Protein AF-A0A3D2F147-F1 (afdb_monomer_lite)

Radius of gyration: 67.16 Å; chains: 1; bounding box: 101×32×194 Å

Structure (mmCIF, N/CA/C/O backbone):
data_AF-A0A3D2F147-F1
#
_entry.id   AF-A0A3D2F147-F1
#
loop_
_atom_site.group_PDB
_atom_site.id
_atom_site.type_symbol
_atom_site.label_atom_id
_atom_site.label_alt_id
_atom_site.label_comp_id
_atom_site.label_asym_id
_atom_site.label_entity_id
_atom_site.label_seq_id
_atom_site.pdbx_PDB_ins_code
_atom_site.Cartn_x
_atom_site.Cartn_y
_atom_site.Cartn_z
_atom_site.occupancy
_atom_site.B_iso_or_equiv
_atom_site.auth_seq_id
_atom_site.auth_comp_id
_atom_site.auth_asym_id
_atom_site.auth_atom_id
_atom_site.pdbx_PDB_model_num
ATOM 1 N N . MET A 1 1 ? 48.143 -7.223 -96.588 1.00 45.00 1 MET A N 1
ATOM 2 C CA . MET A 1 1 ? 47.804 -5.841 -96.189 1.00 45.00 1 MET A CA 1
ATOM 3 C C . MET A 1 1 ? 47.913 -5.791 -94.683 1.00 45.00 1 MET A C 1
ATOM 5 O O . MET A 1 1 ? 46.980 -6.170 -93.985 1.00 45.00 1 MET A O 1
ATOM 9 N N . ASP A 1 2 ? 49.113 -5.476 -94.213 1.00 54.81 2 ASP A N 1
ATOM 10 C CA . ASP A 1 2 ? 49.484 -5.560 -92.807 1.00 54.81 2 ASP A CA 1
ATOM 11 C C . ASP A 1 2 ? 48.894 -4.378 -92.036 1.00 54.81 2 ASP A C 1
ATOM 13 O O . ASP A 1 2 ? 49.389 -3.254 -92.108 1.00 54.81 2 ASP A O 1
ATOM 17 N N . PHE A 1 3 ? 47.838 -4.629 -91.258 1.00 61.19 3 PHE A N 1
ATOM 18 C CA . PHE A 1 3 ? 47.338 -3.663 -90.269 1.00 61.19 3 PHE A CA 1
ATOM 19 C C . PHE A 1 3 ? 48.459 -3.224 -89.309 1.00 61.19 3 PHE A C 1
ATOM 21 O O . PHE A 1 3 ? 48.475 -2.085 -88.846 1.00 61.19 3 PHE A O 1
ATOM 28 N N . ALA A 1 4 ? 49.436 -4.105 -89.076 1.00 63.28 4 ALA A N 1
ATOM 29 C CA . ALA A 1 4 ? 50.633 -3.835 -88.294 1.00 63.28 4 ALA A CA 1
ATOM 30 C C . ALA A 1 4 ? 51.547 -2.748 -88.909 1.00 63.28 4 ALA A C 1
ATOM 32 O O . ALA A 1 4 ? 52.131 -1.966 -88.160 1.00 63.28 4 ALA A O 1
ATOM 33 N N . GLU A 1 5 ? 51.641 -2.640 -90.242 1.00 61.62 5 GLU A N 1
ATOM 34 C CA . GLU A 1 5 ? 52.457 -1.616 -90.929 1.00 61.62 5 GLU A CA 1
ATOM 35 C C . GLU A 1 5 ? 51.818 -0.219 -90.893 1.00 61.62 5 GLU A C 1
ATOM 37 O O . GLU A 1 5 ? 52.518 0.793 -90.830 1.00 61.62 5 GLU A O 1
ATOM 42 N N . ILE A 1 6 ? 50.484 -0.144 -90.906 1.00 64.31 6 ILE A N 1
ATOM 43 C CA . ILE A 1 6 ? 49.750 1.128 -90.818 1.00 64.31 6 ILE A CA 1
ATOM 44 C C . ILE A 1 6 ? 49.823 1.685 -89.388 1.00 64.31 6 ILE A C 1
ATOM 46 O O . ILE A 1 6 ? 49.991 2.888 -89.195 1.00 64.31 6 ILE A O 1
ATOM 50 N N . LEU A 1 7 ? 49.772 0.808 -88.381 1.00 60.62 7 LEU A N 1
ATOM 51 C CA . LEU A 1 7 ? 49.916 1.173 -86.969 1.00 60.62 7 LEU A CA 1
ATOM 52 C C . LEU A 1 7 ? 51.336 1.658 -86.626 1.00 60.62 7 LEU A C 1
ATOM 54 O O . LEU A 1 7 ? 51.483 2.620 -85.872 1.00 60.62 7 LEU A O 1
ATOM 58 N N . SER A 1 8 ? 52.379 1.070 -87.221 1.00 60.97 8 SER A N 1
ATOM 59 C CA . SER A 1 8 ? 53.764 1.477 -86.950 1.00 60.97 8 SER A CA 1
ATOM 60 C C . SER A 1 8 ? 54.135 2.830 -87.581 1.00 60.97 8 SER A C 1
ATOM 62 O O . SER A 1 8 ? 54.811 3.627 -86.931 1.00 60.97 8 SER A O 1
ATOM 64 N N . LYS A 1 9 ? 53.629 3.165 -88.783 1.00 61.78 9 LYS A N 1
ATOM 65 C CA . LYS A 1 9 ? 53.807 4.502 -89.401 1.00 61.78 9 LYS A CA 1
ATOM 66 C C . LYS A 1 9 ? 53.041 5.630 -88.692 1.00 61.78 9 LYS A C 1
ATOM 68 O O . LYS A 1 9 ? 53.392 6.792 -88.868 1.00 61.78 9 LYS A O 1
ATOM 73 N N . ILE A 1 10 ? 52.036 5.293 -87.880 1.00 64.31 10 ILE A N 1
ATOM 74 C CA . ILE A 1 10 ? 51.269 6.225 -87.030 1.00 64.31 10 ILE A CA 1
ATOM 75 C C . ILE A 1 10 ? 51.967 6.474 -85.672 1.00 64.31 10 ILE A C 1
ATOM 77 O O . ILE A 1 10 ? 51.522 7.304 -84.884 1.00 64.31 10 ILE A O 1
ATOM 81 N N . GLY A 1 11 ? 53.093 5.804 -85.391 1.00 63.06 11 GLY A N 1
ATOM 82 C CA . GLY A 1 11 ? 53.794 5.922 -84.108 1.00 63.06 11 GLY A CA 1
ATOM 83 C C . GLY A 1 11 ? 53.115 5.149 -82.972 1.00 63.06 11 GLY A C 1
ATOM 84 O O . GLY A 1 11 ? 53.379 5.419 -81.801 1.00 63.06 11 GLY A O 1
ATOM 85 N N . PHE A 1 12 ? 52.236 4.192 -83.294 1.00 71.75 12 PHE A N 1
ATOM 86 C CA . PHE A 1 12 ? 51.590 3.348 -82.296 1.00 71.75 12 PHE A CA 1
ATOM 87 C C . PHE A 1 12 ? 52.508 2.188 -81.906 1.00 71.75 12 PHE A C 1
ATOM 89 O O . PHE A 1 12 ? 52.652 1.201 -82.630 1.00 71.75 12 PHE A O 1
ATOM 96 N N . ASP A 1 13 ? 53.115 2.297 -80.729 1.00 79.94 13 ASP A N 1
ATOM 97 C CA . ASP A 1 13 ? 53.911 1.225 -80.147 1.00 79.94 13 ASP A CA 1
ATOM 98 C C . ASP A 1 13 ? 53.001 0.247 -79.382 1.00 79.94 13 ASP A C 1
ATOM 100 O O . ASP A 1 13 ? 52.549 0.508 -78.263 1.00 79.94 13 ASP A O 1
ATOM 104 N N . TRP A 1 14 ? 52.724 -0.909 -79.992 1.00 80.88 14 TRP A N 1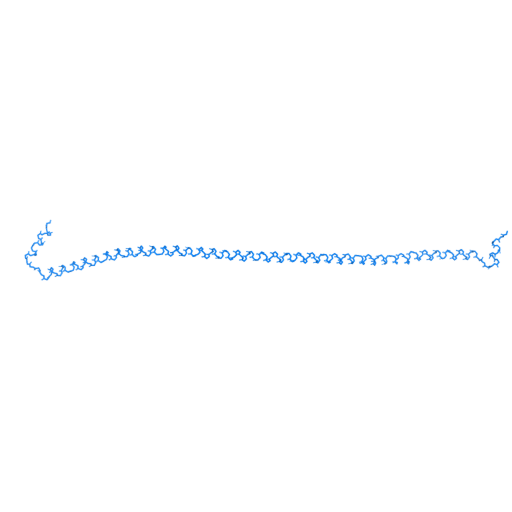
ATOM 105 C CA . TRP A 1 14 ? 51.892 -1.963 -79.398 1.00 80.88 14 TRP A CA 1
ATOM 106 C C . TRP A 1 14 ? 52.448 -2.474 -78.057 1.00 80.88 14 TRP A C 1
ATOM 108 O O . TRP A 1 14 ? 51.684 -2.893 -77.185 1.00 80.88 14 TRP A O 1
ATOM 118 N N . LYS A 1 15 ? 53.770 -2.393 -77.842 1.00 83.50 15 LYS A N 1
ATOM 119 C CA . LYS A 1 15 ? 54.385 -2.752 -76.557 1.00 83.50 15 LYS A CA 1
ATOM 120 C C . LYS A 1 15 ? 54.043 -1.718 -75.488 1.00 83.50 15 LYS A C 1
ATOM 122 O O . LYS A 1 15 ? 53.716 -2.095 -74.364 1.00 83.50 15 LYS A O 1
ATOM 127 N N . LEU A 1 16 ? 54.053 -0.433 -75.846 1.00 83.44 16 LEU A N 1
ATOM 128 C CA . LEU A 1 16 ? 53.655 0.657 -74.954 1.00 83.44 16 LEU A CA 1
ATOM 129 C C . LEU A 1 16 ? 52.161 0.569 -74.603 1.00 83.44 16 LEU A C 1
ATOM 131 O O . LEU A 1 16 ? 51.785 0.756 -73.446 1.00 83.44 16 LEU A O 1
ATOM 135 N N . ALA A 1 17 ? 51.306 0.240 -75.573 1.00 86.00 17 ALA A N 1
ATOM 136 C CA . ALA A 1 17 ? 49.875 0.046 -75.343 1.00 86.00 17 ALA A CA 1
ATOM 137 C C . ALA A 1 17 ? 49.598 -1.128 -74.388 1.00 86.00 17 ALA A C 1
ATOM 139 O O . ALA A 1 17 ? 48.819 -0.988 -73.444 1.00 86.00 17 ALA A O 1
ATOM 140 N N . LEU A 1 18 ? 50.286 -2.260 -74.577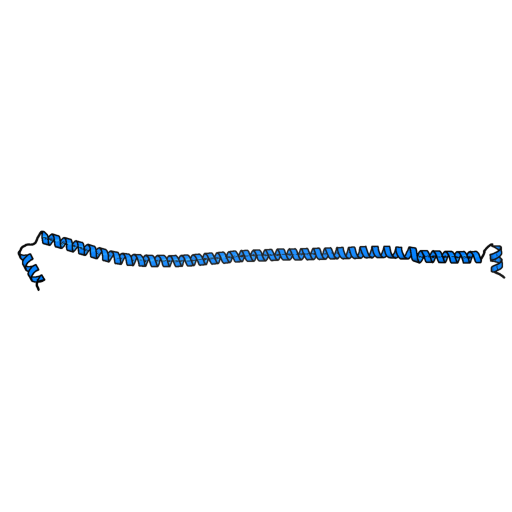 1.00 88.69 18 LEU A N 1
ATOM 141 C CA . LEU A 1 18 ? 50.156 -3.423 -73.698 1.00 88.69 18 LEU A CA 1
ATOM 142 C C . LEU A 1 18 ? 50.679 -3.135 -72.280 1.00 88.69 18 LEU A C 1
ATOM 144 O O . LEU A 1 18 ? 50.029 -3.504 -71.303 1.00 88.69 18 LEU A O 1
ATOM 148 N N . ALA A 1 19 ? 51.805 -2.428 -72.149 1.00 89.38 19 ALA A N 1
ATOM 149 C CA . ALA A 1 19 ? 52.338 -2.010 -70.851 1.00 89.38 19 ALA A CA 1
ATOM 150 C C . ALA A 1 19 ? 51.381 -1.058 -70.108 1.00 89.38 19 ALA A C 1
ATOM 152 O O . ALA A 1 19 ? 51.145 -1.226 -68.911 1.00 89.38 19 ALA A O 1
ATOM 153 N N . ASN A 1 20 ? 50.769 -0.101 -70.816 1.00 89.81 20 ASN A N 1
ATOM 154 C CA . ASN A 1 20 ? 49.755 0.787 -70.242 1.00 89.81 20 ASN A CA 1
ATOM 155 C C . ASN A 1 20 ? 48.490 0.031 -69.817 1.00 89.81 20 ASN A C 1
ATOM 157 O O . ASN A 1 20 ? 47.943 0.314 -68.752 1.00 89.81 20 ASN A O 1
ATOM 161 N N . LEU A 1 21 ? 48.050 -0.960 -70.599 1.00 93.62 21 LEU A N 1
ATOM 162 C CA . LEU A 1 21 ? 46.908 -1.800 -70.242 1.00 93.62 21 LEU A CA 1
ATOM 163 C C . LEU A 1 21 ? 47.181 -2.611 -68.969 1.00 93.62 21 LEU A C 1
ATOM 165 O O . LEU A 1 21 ? 46.332 -2.664 -68.081 1.00 93.62 21 LEU A O 1
ATOM 169 N N . ILE A 1 22 ? 48.376 -3.198 -68.847 1.00 94.44 22 ILE A N 1
ATOM 170 C CA . ILE A 1 22 ? 48.790 -3.921 -67.637 1.00 94.44 22 ILE A CA 1
ATOM 171 C C . ILE A 1 22 ? 48.820 -2.971 -66.431 1.00 94.44 22 ILE A C 1
ATOM 173 O O . ILE A 1 22 ? 48.247 -3.298 -65.392 1.00 94.44 22 ILE A O 1
ATOM 177 N N . ASN A 1 23 ? 49.396 -1.772 -66.569 1.00 92.62 23 ASN A N 1
ATOM 178 C CA . ASN A 1 23 ? 49.394 -0.764 -65.502 1.00 92.62 23 ASN A CA 1
ATOM 179 C C . ASN A 1 23 ? 47.974 -0.347 -65.090 1.00 92.62 23 ASN A C 1
ATOM 181 O O . ASN A 1 23 ? 47.677 -0.275 -63.897 1.00 92.62 23 ASN A O 1
ATOM 185 N N . PHE A 1 24 ? 47.075 -0.127 -66.053 1.00 94.38 24 PHE A N 1
ATOM 186 C CA . PHE A 1 24 ? 45.675 0.187 -65.773 1.00 94.38 24 PHE A CA 1
ATOM 187 C C . PHE A 1 24 ? 44.984 -0.945 -65.008 1.00 94.38 24 PHE A C 1
ATOM 189 O O . PHE A 1 24 ? 44.300 -0.685 -64.021 1.00 94.38 24 PHE A O 1
ATOM 196 N N . LEU A 1 25 ? 45.193 -2.202 -65.410 1.00 95.56 25 LEU A N 1
ATOM 197 C CA . LEU A 1 25 ? 44.615 -3.363 -64.731 1.00 95.56 25 LEU A CA 1
ATOM 198 C C . LEU A 1 25 ? 45.149 -3.526 -63.302 1.00 95.56 25 LEU A C 1
ATOM 200 O O . LEU A 1 25 ? 44.370 -3.840 -62.399 1.00 95.56 25 LEU A O 1
ATOM 204 N N . ILE A 1 26 ? 46.440 -3.266 -63.072 1.00 94.50 26 ILE A N 1
ATOM 205 C CA . ILE A 1 26 ? 47.037 -3.270 -61.728 1.00 94.50 26 ILE A CA 1
ATOM 206 C C . ILE A 1 26 ? 46.377 -2.197 -60.853 1.00 94.50 26 ILE A C 1
ATOM 208 O O . ILE A 1 26 ? 45.910 -2.503 -59.753 1.00 94.50 26 ILE A O 1
ATOM 212 N N . ILE A 1 27 ? 46.275 -0.957 -61.343 1.00 92.81 27 ILE A N 1
ATOM 213 C CA . ILE A 1 27 ? 45.638 0.148 -60.609 1.00 92.81 27 ILE A CA 1
ATOM 214 C C . ILE A 1 27 ? 44.151 -0.139 -60.370 1.00 92.81 27 ILE A C 1
ATOM 216 O O . ILE A 1 27 ? 43.657 0.060 -59.262 1.00 92.81 27 ILE A O 1
ATOM 220 N N . PHE A 1 28 ? 43.436 -0.662 -61.366 1.00 93.06 28 PHE A N 1
ATOM 221 C CA . PHE A 1 28 ? 42.030 -1.040 -61.245 1.00 93.06 28 PHE A CA 1
ATOM 222 C C . PHE A 1 28 ? 41.823 -2.112 -60.170 1.00 93.06 28 PHE A C 1
ATOM 224 O O . PHE A 1 28 ? 40.918 -1.998 -59.342 1.00 93.06 28 PHE A O 1
ATOM 231 N N . TYR A 1 29 ? 42.680 -3.135 -60.138 1.00 92.19 29 TYR A N 1
ATOM 232 C CA . TYR A 1 29 ? 42.615 -4.180 -59.121 1.00 92.19 29 TYR A CA 1
ATOM 233 C C . TYR A 1 29 ? 42.897 -3.629 -57.717 1.00 92.19 29 TYR A C 1
ATOM 235 O O . TYR A 1 29 ? 42.172 -3.954 -56.769 1.00 92.19 29 TYR A O 1
ATOM 243 N N . LEU A 1 30 ? 43.894 -2.746 -57.587 1.00 91.50 30 LEU A N 1
ATOM 244 C CA . LEU A 1 30 ? 44.177 -2.046 -56.336 1.00 91.50 30 LEU A CA 1
ATOM 245 C C . LEU A 1 30 ? 42.979 -1.195 -55.897 1.00 91.50 30 LEU A C 1
ATOM 247 O O . LEU A 1 30 ? 42.533 -1.328 -54.763 1.00 91.50 30 LEU A O 1
ATOM 251 N N . LEU A 1 31 ? 42.373 -0.404 -56.782 1.00 89.44 31 LEU A N 1
ATOM 252 C CA . LEU A 1 31 ? 41.187 0.396 -56.457 1.00 89.44 31 LEU A CA 1
ATOM 253 C C . LEU A 1 31 ? 39.989 -0.474 -56.058 1.00 89.44 31 LEU A C 1
ATOM 255 O O . LEU A 1 31 ? 39.330 -0.194 -55.055 1.00 89.44 31 LEU A O 1
ATOM 259 N N . LYS A 1 32 ? 39.722 -1.566 -56.782 1.00 88.25 32 LYS A N 1
ATOM 260 C CA . LYS A 1 32 ? 38.640 -2.507 -56.454 1.00 88.25 32 LYS A CA 1
ATOM 261 C C . LYS A 1 32 ? 38.789 -3.064 -55.039 1.00 88.25 32 LYS A C 1
ATOM 263 O O . LYS A 1 32 ? 37.815 -3.100 -54.286 1.00 88.25 32 LYS A O 1
ATOM 268 N N . LYS A 1 33 ? 40.000 -3.491 -54.670 1.00 87.00 33 LYS A N 1
ATOM 269 C CA . LYS A 1 33 ? 40.262 -4.112 -53.367 1.00 87.00 33 LYS A CA 1
ATOM 270 C C . LYS A 1 33 ? 40.402 -3.091 -52.235 1.00 87.00 33 LYS A C 1
ATOM 272 O O . LYS A 1 33 ? 39.892 -3.343 -51.148 1.00 87.00 33 LYS A O 1
ATOM 277 N N . PHE A 1 34 ? 41.064 -1.960 -52.474 1.00 88.62 34 PHE A N 1
ATOM 278 C CA . PHE A 1 34 ? 41.414 -0.990 -51.431 1.00 88.62 34 PHE A CA 1
ATOM 279 C C . PHE A 1 34 ? 40.452 0.193 -51.306 1.00 88.62 34 PHE A C 1
ATOM 281 O O . PHE A 1 34 ? 40.367 0.743 -50.219 1.00 88.62 34 PHE A O 1
ATOM 288 N N . ALA A 1 35 ? 39.716 0.591 -52.349 1.00 88.19 35 ALA A N 1
ATOM 289 C CA . ALA A 1 35 ? 38.775 1.715 -52.267 1.00 88.19 35 ALA A CA 1
ATOM 290 C C . ALA A 1 35 ? 37.322 1.236 -52.128 1.00 88.19 35 ALA A C 1
ATOM 292 O O . ALA A 1 35 ? 36.636 1.575 -51.164 1.00 88.19 35 ALA A O 1
ATOM 293 N N . PHE A 1 36 ? 36.852 0.384 -53.043 1.00 87.69 36 PHE A N 1
ATOM 294 C CA . PHE A 1 36 ? 35.437 -0.011 -53.072 1.00 87.69 36 PHE A CA 1
ATOM 295 C C . PHE A 1 36 ? 35.032 -0.925 -51.907 1.00 87.69 36 PHE A C 1
ATOM 297 O O . PHE A 1 36 ? 33.930 -0.787 -51.371 1.00 87.69 36 PHE A O 1
ATOM 304 N N . ALA A 1 37 ? 35.915 -1.831 -51.473 1.00 86.50 37 ALA A N 1
ATOM 305 C CA . ALA A 1 37 ? 35.633 -2.718 -50.345 1.00 86.50 37 ALA A CA 1
ATOM 306 C C . ALA A 1 37 ? 35.427 -1.972 -49.005 1.00 86.50 37 ALA A C 1
ATOM 308 O O . ALA A 1 37 ? 34.400 -2.223 -48.362 1.00 86.50 37 ALA A O 1
ATOM 309 N N . PRO A 1 38 ? 36.316 -1.050 -48.564 1.00 89.19 38 PRO A N 1
ATOM 310 C CA . PRO A 1 38 ? 36.085 -0.298 -47.330 1.00 89.19 38 PRO A CA 1
ATOM 311 C C . PRO A 1 38 ? 34.924 0.693 -47.440 1.00 89.19 38 PRO A C 1
ATOM 313 O O . PRO A 1 38 ? 34.158 0.801 -46.487 1.00 89.19 38 PRO A O 1
ATOM 316 N N . ILE A 1 39 ? 34.715 1.346 -48.592 1.00 91.50 39 ILE A N 1
ATOM 317 C CA . ILE A 1 39 ? 33.552 2.231 -48.790 1.00 91.50 39 ILE A CA 1
ATOM 318 C C . ILE A 1 39 ? 32.245 1.445 -48.619 1.00 91.50 39 ILE A C 1
ATOM 320 O O . ILE A 1 39 ? 31.362 1.859 -47.868 1.00 91.50 39 ILE A O 1
ATOM 324 N N . GLY A 1 40 ? 32.138 0.271 -49.249 1.00 91.62 40 GLY A N 1
ATOM 3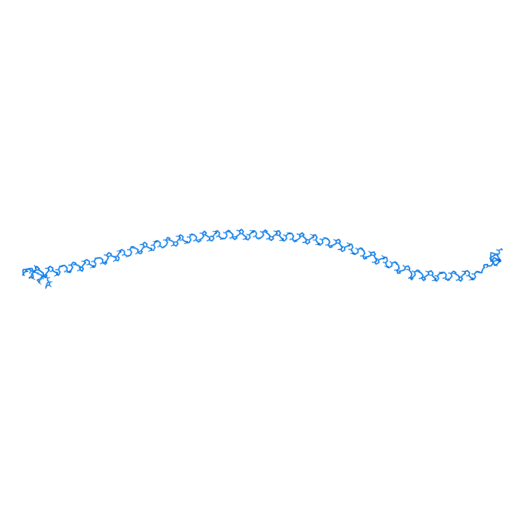25 C CA . GLY A 1 40 ? 30.964 -0.588 -49.100 1.00 91.62 40 GLY A CA 1
ATOM 326 C C . GLY A 1 40 ? 30.755 -1.072 -47.662 1.00 91.62 40 GLY A C 1
ATOM 327 O O . GLY A 1 40 ? 29.614 -1.199 -47.222 1.00 91.62 40 GLY A O 1
ATOM 328 N N . ARG A 1 41 ? 31.838 -1.317 -46.910 1.00 91.69 41 ARG A N 1
ATOM 329 C CA . ARG A 1 41 ? 31.756 -1.677 -45.487 1.00 91.69 41 ARG A CA 1
ATOM 330 C C . ARG A 1 41 ? 31.210 -0.521 -44.647 1.00 91.69 41 ARG A C 1
ATOM 332 O O . ARG A 1 41 ? 30.273 -0.744 -43.895 1.00 91.69 41 ARG A O 1
ATOM 339 N N . ILE A 1 42 ? 31.716 0.700 -44.830 1.00 92.75 42 ILE A N 1
ATOM 340 C CA . ILE A 1 42 ? 31.258 1.886 -44.085 1.00 92.75 42 ILE A CA 1
ATOM 341 C C . ILE A 1 42 ? 29.778 2.176 -44.358 1.00 92.75 42 ILE A C 1
ATOM 343 O O . ILE A 1 42 ? 29.036 2.508 -43.437 1.00 92.75 42 ILE A O 1
ATOM 347 N N . ILE A 1 43 ? 29.332 2.041 -45.611 1.00 93.62 43 ILE A N 1
ATOM 348 C CA . ILE A 1 43 ? 27.921 2.250 -45.965 1.00 93.62 43 ILE A CA 1
ATOM 349 C C . ILE A 1 43 ? 27.027 1.207 -45.286 1.00 93.62 43 ILE A C 1
ATOM 351 O O . ILE A 1 43 ? 25.998 1.579 -44.725 1.00 93.62 43 ILE A O 1
ATOM 355 N N . ARG A 1 44 ? 27.427 -0.074 -45.288 1.00 94.75 44 ARG A N 1
ATOM 356 C CA . ARG A 1 44 ? 26.688 -1.132 -44.582 1.00 94.75 44 ARG A CA 1
ATOM 357 C C . ARG A 1 44 ? 26.653 -0.894 -43.079 1.00 94.75 44 ARG A C 1
ATOM 359 O O . ARG A 1 44 ? 25.573 -0.829 -42.525 1.00 94.75 44 ARG A O 1
ATOM 366 N N . GLU A 1 45 ? 27.793 -0.623 -42.447 1.00 95.69 45 GLU A N 1
ATOM 367 C CA . GLU A 1 45 ? 27.843 -0.335 -41.006 1.00 95.69 45 GLU A CA 1
ATOM 368 C C . GLU A 1 45 ? 26.999 0.878 -40.602 1.00 95.69 45 GLU A C 1
ATOM 370 O O . GLU A 1 45 ? 26.470 0.923 -39.493 1.00 95.69 45 GLU A O 1
ATOM 375 N N . ARG A 1 46 ? 26.905 1.900 -41.462 1.00 95.25 46 ARG A N 1
ATOM 376 C CA . ARG A 1 46 ? 26.015 3.043 -41.222 1.00 95.25 46 ARG A CA 1
ATOM 377 C C . ARG A 1 46 ? 24.554 2.639 -41.331 1.00 95.25 46 ARG A C 1
ATOM 379 O O . ARG A 1 46 ? 23.773 3.040 -40.478 1.00 95.25 46 ARG A O 1
ATOM 386 N N . LYS A 1 47 ? 24.201 1.867 -42.360 1.00 95.62 47 LYS A N 1
ATOM 387 C CA . LYS A 1 47 ? 22.843 1.359 -42.539 1.00 95.62 47 LYS A CA 1
ATOM 388 C C . LYS A 1 47 ? 22.431 0.477 -41.359 1.00 95.62 47 LYS A C 1
ATOM 390 O O . LYS A 1 47 ? 21.429 0.776 -40.728 1.00 95.62 47 LYS A O 1
ATOM 395 N N . ASP A 1 48 ? 23.260 -0.496 -40.996 1.00 96.62 48 ASP A N 1
ATOM 396 C CA . ASP A 1 48 ? 23.001 -1.419 -39.890 1.00 96.62 48 ASP A CA 1
ATOM 397 C C . ASP A 1 48 ? 22.833 -0.664 -38.562 1.00 96.62 48 ASP A C 1
ATOM 399 O O . ASP A 1 48 ? 21.918 -0.953 -37.801 1.00 96.62 48 ASP A O 1
ATOM 403 N N . ARG A 1 49 ? 23.653 0.368 -38.304 1.00 96.06 49 ARG A N 1
ATOM 404 C CA . ARG A 1 49 ? 23.502 1.218 -37.109 1.00 96.06 49 ARG A CA 1
ATOM 405 C C . ARG A 1 49 ? 22.202 2.019 -37.087 1.00 96.06 49 ARG A C 1
ATOM 407 O O . ARG A 1 49 ? 21.649 2.230 -36.010 1.00 96.06 49 ARG A O 1
ATOM 414 N N . ILE A 1 50 ? 21.747 2.512 -38.237 1.00 95.69 50 ILE A N 1
ATOM 415 C CA . ILE A 1 50 ? 20.478 3.244 -38.340 1.00 95.69 50 ILE A CA 1
ATOM 416 C C . ILE A 1 50 ? 19.311 2.283 -38.129 1.00 95.69 50 ILE A C 1
ATOM 418 O O . ILE A 1 50 ? 18.424 2.591 -37.337 1.00 95.69 50 ILE A O 1
ATOM 422 N N . ASP A 1 51 ? 19.344 1.124 -38.785 1.00 96.31 51 ASP A N 1
ATOM 423 C CA . ASP A 1 51 ? 18.300 0.106 -38.684 1.00 96.31 51 ASP A CA 1
ATOM 424 C C . ASP A 1 51 ? 18.201 -0.417 -37.238 1.00 96.31 51 ASP A C 1
ATOM 426 O O . ASP A 1 51 ? 17.118 -0.412 -36.654 1.00 96.31 51 ASP A O 1
ATOM 430 N N . GLU A 1 52 ? 19.333 -0.741 -36.600 1.00 96.94 52 GLU A N 1
ATOM 431 C CA . GLU A 1 52 ? 19.385 -1.144 -35.188 1.00 96.94 52 GLU A CA 1
ATOM 432 C C . GLU A 1 52 ? 18.907 -0.019 -34.253 1.00 96.94 52 GLU A C 1
ATOM 434 O O . GLU A 1 52 ? 18.198 -0.266 -33.277 1.00 96.94 52 GLU A O 1
ATOM 439 N N . GLY A 1 53 ? 19.283 1.232 -34.536 1.00 96.25 53 GLY A N 1
ATOM 440 C CA . GLY A 1 53 ? 18.841 2.393 -33.766 1.00 96.25 53 GLY A CA 1
ATOM 441 C C . GLY A 1 53 ? 17.328 2.605 -33.841 1.00 96.25 53 GLY A C 1
ATOM 442 O O . GLY A 1 53 ? 16.695 2.862 -32.817 1.00 96.25 53 GLY A O 1
ATOM 443 N N . LEU A 1 54 ? 16.746 2.452 -35.033 1.00 96.81 54 LEU A N 1
ATOM 444 C CA . LEU A 1 54 ? 15.311 2.588 -35.261 1.00 96.81 54 LEU A CA 1
ATOM 445 C C . LEU A 1 54 ? 14.531 1.440 -34.610 1.00 96.81 54 LEU A C 1
ATOM 447 O O . LEU A 1 54 ? 13.528 1.686 -33.942 1.00 96.81 54 LEU A O 1
ATOM 451 N N . GLU A 1 55 ? 15.018 0.201 -34.725 1.00 97.25 55 GLU A N 1
ATOM 452 C CA . GLU A 1 55 ? 14.417 -0.954 -34.052 1.00 97.25 55 GLU A CA 1
ATOM 453 C C . GLU A 1 55 ? 14.437 -0.779 -32.527 1.00 97.25 55 GLU A C 1
ATOM 455 O O . GLU A 1 55 ? 13.419 -0.967 -31.858 1.00 97.25 55 GLU A O 1
ATOM 460 N N . LYS A 1 56 ? 15.571 -0.341 -31.963 1.00 96.88 56 LYS A N 1
ATOM 461 C CA . LYS A 1 56 ? 15.684 -0.050 -30.527 1.00 96.88 56 LYS A CA 1
ATOM 462 C C . LYS A 1 56 ? 14.758 1.075 -30.085 1.00 96.88 56 LYS A C 1
ATOM 464 O O . LYS A 1 56 ? 14.193 0.970 -28.997 1.00 96.88 56 LYS A O 1
ATOM 469 N N . ALA A 1 57 ? 14.605 2.131 -30.883 1.00 96.19 57 ALA A N 1
ATOM 470 C CA . ALA A 1 57 ? 13.701 3.235 -30.574 1.00 96.19 57 ALA A CA 1
ATOM 471 C C . ALA A 1 57 ? 12.246 2.751 -30.520 1.00 96.19 57 ALA A C 1
ATOM 473 O O . ALA A 1 57 ? 11.591 2.935 -29.495 1.00 96.19 57 ALA A O 1
ATOM 474 N N . ASN A 1 58 ? 11.796 2.033 -31.555 1.00 96.75 58 ASN A N 1
ATOM 475 C CA . ASN A 1 58 ? 10.448 1.461 -31.613 1.00 96.75 58 ASN A CA 1
ATOM 476 C C . ASN A 1 58 ? 10.194 0.518 -30.431 1.00 96.75 58 ASN A C 1
ATOM 478 O O . ASN A 1 58 ? 9.212 0.661 -29.705 1.00 96.75 58 ASN A O 1
ATOM 482 N N . ARG A 1 59 ? 11.131 -0.397 -30.161 1.00 97.19 59 ARG A N 1
ATOM 483 C CA . ARG A 1 59 ? 11.023 -1.330 -29.034 1.00 97.19 59 ARG A CA 1
ATOM 484 C C . ARG A 1 59 ? 11.018 -0.620 -27.681 1.00 97.19 59 ARG A C 1
ATOM 486 O O . ARG A 1 59 ? 10.327 -1.051 -26.762 1.00 97.19 59 ARG A O 1
ATOM 493 N N . SER A 1 60 ? 11.781 0.461 -27.535 1.00 96.62 60 SER A N 1
ATOM 494 C CA . SER A 1 60 ? 11.784 1.258 -26.304 1.00 96.62 60 SER A CA 1
ATOM 495 C C . SER A 1 60 ? 10.452 1.971 -26.097 1.00 96.62 60 SER A C 1
ATOM 497 O O . SER A 1 60 ? 9.972 2.029 -24.968 1.00 96.62 60 SER A O 1
ATOM 499 N N . GLU A 1 61 ? 9.830 2.468 -27.166 1.00 97.00 61 GLU A N 1
ATOM 500 C CA . GLU A 1 61 ? 8.501 3.077 -27.107 1.00 97.00 61 GLU A CA 1
ATOM 501 C C . GLU A 1 61 ? 7.421 2.049 -26.737 1.00 97.00 61 GLU A C 1
ATOM 503 O O . GLU A 1 61 ? 6.599 2.304 -25.854 1.00 97.00 61 GLU A O 1
ATOM 508 N N . GLU A 1 62 ? 7.468 0.850 -27.320 1.00 97.50 62 GLU A N 1
ATOM 509 C CA . GLU A 1 62 ? 6.582 -0.259 -26.950 1.00 97.50 62 GLU A CA 1
ATOM 510 C C . GLU A 1 62 ? 6.737 -0.654 -25.477 1.00 97.50 62 GLU A C 1
ATOM 512 O O . GLU A 1 62 ? 5.744 -0.757 -24.752 1.00 97.50 62 GLU A O 1
ATOM 517 N N . ILE A 1 63 ? 7.978 -0.825 -25.002 1.00 97.25 63 ILE A N 1
ATOM 518 C CA . ILE A 1 63 ? 8.267 -1.143 -23.597 1.00 97.25 63 ILE A CA 1
ATOM 519 C C . ILE A 1 63 ? 7.788 -0.014 -22.680 1.00 97.25 63 ILE A C 1
ATOM 521 O O . ILE A 1 63 ? 7.212 -0.291 -21.627 1.00 97.25 63 ILE A O 1
ATOM 525 N N . LEU A 1 64 ? 7.989 1.250 -23.064 1.00 97.25 64 LEU A N 1
ATOM 526 C CA . LEU A 1 64 ? 7.525 2.404 -22.298 1.00 97.25 64 LEU A CA 1
ATOM 527 C C . LEU A 1 64 ? 5.999 2.405 -22.172 1.00 97.25 64 LEU A C 1
ATOM 529 O O . LEU A 1 64 ? 5.480 2.570 -21.068 1.00 97.25 64 LEU A O 1
ATOM 533 N N . ASN A 1 65 ? 5.284 2.189 -23.274 1.00 97.44 65 ASN A N 1
ATOM 534 C CA . ASN A 1 65 ? 3.824 2.148 -23.287 1.00 97.44 65 ASN A CA 1
ATOM 535 C C . ASN A 1 65 ? 3.284 0.956 -22.485 1.00 97.44 65 ASN A C 1
ATOM 537 O O . ASN A 1 65 ? 2.365 1.122 -21.682 1.00 97.44 65 ASN A O 1
ATOM 541 N N . ALA A 1 66 ? 3.894 -0.223 -22.623 1.00 97.69 66 ALA A N 1
ATOM 542 C CA . ALA A 1 66 ? 3.544 -1.399 -21.831 1.00 97.69 66 ALA A CA 1
ATOM 543 C C . ALA A 1 66 ? 3.811 -1.187 -20.330 1.00 97.69 66 ALA A C 1
ATOM 545 O O . ALA A 1 66 ? 2.980 -1.544 -19.496 1.00 97.69 66 ALA A O 1
ATOM 546 N N . SER A 1 67 ? 4.943 -0.570 -19.980 1.00 97.31 67 SER A N 1
ATOM 547 C CA . SER A 1 67 ? 5.306 -0.255 -18.595 1.00 97.31 67 SER A CA 1
ATOM 548 C C . SER A 1 67 ? 4.350 0.765 -17.977 1.00 97.31 67 SER A C 1
ATOM 550 O O . SER A 1 67 ? 3.873 0.552 -16.864 1.00 97.31 67 SER A O 1
ATOM 552 N N . LYS A 1 68 ? 3.991 1.824 -18.717 1.00 97.50 68 LYS A N 1
ATOM 553 C CA . LYS A 1 68 ? 2.976 2.800 -18.293 1.00 97.50 68 LYS A CA 1
ATOM 554 C C . LYS A 1 68 ? 1.633 2.128 -18.036 1.00 97.50 68 LYS A C 1
ATOM 556 O O . LYS A 1 68 ? 1.102 2.260 -16.942 1.00 97.50 68 LYS A O 1
ATOM 561 N N . LYS A 1 69 ? 1.145 1.327 -18.988 1.00 97.88 69 LYS A N 1
ATOM 562 C CA . LYS A 1 69 ? -0.115 0.591 -18.832 1.00 97.88 69 LYS A CA 1
ATOM 563 C C . LYS A 1 69 ? -0.092 -0.317 -17.600 1.00 97.88 69 LYS A C 1
ATOM 565 O O . LYS A 1 69 ? -1.020 -0.287 -16.801 1.00 97.88 69 LYS A O 1
ATOM 570 N N . LYS A 1 70 ? 0.992 -1.072 -17.402 1.00 97.75 70 LYS A N 1
ATOM 571 C CA . LYS A 1 70 ? 1.161 -1.933 -16.224 1.00 97.75 70 LYS A CA 1
ATOM 572 C C . LYS A 1 70 ? 1.208 -1.126 -14.923 1.00 97.75 70 LYS A C 1
ATOM 574 O O . LYS A 1 70 ? 0.644 -1.552 -13.922 1.00 97.75 70 LYS A O 1
ATOM 579 N N . SER A 1 71 ? 1.872 0.027 -14.923 1.00 97.38 71 SER A N 1
ATOM 580 C CA . SER A 1 71 ? 1.901 0.937 -13.775 1.00 97.38 71 SER A CA 1
ATOM 581 C C . SER A 1 71 ? 0.502 1.456 -13.444 1.00 97.38 71 SER A C 1
ATOM 583 O O . SER A 1 71 ? 0.108 1.434 -12.280 1.00 97.38 71 SER A O 1
ATOM 585 N N . ASP A 1 72 ? -0.263 1.872 -14.452 1.00 97.56 72 ASP A N 1
ATOM 586 C CA . ASP A 1 72 ? -1.635 2.353 -14.277 1.00 97.56 72 ASP A CA 1
ATOM 587 C C . ASP A 1 72 ? -2.552 1.245 -13.740 1.00 97.56 72 ASP A C 1
ATOM 589 O O . ASP A 1 72 ? -3.324 1.483 -12.811 1.00 97.56 72 ASP A O 1
ATOM 593 N N . GLU A 1 73 ? -2.416 0.016 -14.249 1.00 97.94 73 GLU A N 1
ATOM 594 C CA . GLU A 1 73 ? -3.123 -1.169 -13.743 1.00 97.94 73 GLU A CA 1
ATOM 595 C C . GLU A 1 73 ? -2.775 -1.462 -12.276 1.00 97.94 73 GLU A C 1
ATOM 597 O O . GLU A 1 73 ? -3.672 -1.696 -11.464 1.00 97.94 73 GLU A O 1
ATOM 602 N N . ILE A 1 74 ? -1.491 -1.396 -11.903 1.00 97.88 74 ILE A N 1
ATOM 603 C CA . ILE A 1 74 ? -1.045 -1.585 -10.514 1.00 97.88 74 ILE A CA 1
ATOM 604 C C . ILE A 1 74 ? -1.629 -0.501 -9.605 1.00 97.88 74 ILE A C 1
ATOM 606 O O . ILE A 1 74 ? -2.125 -0.813 -8.525 1.00 97.88 74 ILE A O 1
ATOM 610 N N . ILE A 1 75 ? -1.600 0.767 -10.026 1.00 97.94 75 ILE A N 1
ATOM 611 C CA . ILE A 1 75 ? -2.149 1.883 -9.244 1.00 97.94 75 ILE A CA 1
ATOM 612 C C . ILE A 1 75 ? -3.665 1.734 -9.083 1.00 97.94 75 ILE A C 1
ATOM 614 O O . ILE A 1 75 ? -4.188 1.958 -7.990 1.00 97.94 75 ILE A O 1
ATOM 618 N N . ALA A 1 76 ? -4.378 1.353 -10.145 1.00 97.94 76 ALA A N 1
ATOM 619 C CA . ALA A 1 76 ? -5.815 1.110 -10.094 1.00 97.94 76 ALA A CA 1
ATOM 620 C C . ALA A 1 76 ? -6.152 -0.042 -9.134 1.00 97.94 76 ALA A C 1
ATOM 622 O O . ALA A 1 76 ? -6.984 0.137 -8.242 1.00 97.94 76 ALA A O 1
ATOM 623 N N . GLY A 1 77 ? -5.448 -1.173 -9.246 1.00 97.94 77 GLY A N 1
ATOM 624 C CA . GLY A 1 77 ? -5.617 -2.315 -8.346 1.00 97.94 77 GLY A CA 1
ATOM 625 C C . GLY A 1 77 ? -5.291 -1.975 -6.889 1.00 97.94 77 GLY A C 1
ATOM 626 O O . GLY A 1 77 ? -6.044 -2.330 -5.987 1.00 97.94 77 GLY A O 1
ATOM 627 N N . ALA A 1 78 ? -4.222 -1.212 -6.645 1.00 97.62 78 ALA A N 1
ATOM 628 C CA . ALA A 1 78 ? -3.857 -0.759 -5.303 1.00 97.62 78 ALA A CA 1
ATOM 629 C C . ALA A 1 78 ? -4.922 0.163 -4.687 1.00 97.62 78 ALA A C 1
ATOM 631 O O . ALA A 1 78 ? -5.219 0.047 -3.499 1.00 97.62 78 ALA A O 1
ATOM 632 N N . LYS A 1 79 ? -5.530 1.057 -5.481 1.00 97.56 79 LYS A N 1
ATOM 633 C CA . LYS A 1 79 ? -6.646 1.903 -5.024 1.00 97.56 79 LYS A CA 1
ATOM 634 C C . LYS A 1 79 ? -7.886 1.079 -4.689 1.00 97.56 79 LYS A C 1
ATOM 636 O O . LYS A 1 79 ? -8.537 1.351 -3.683 1.00 97.56 79 LYS A O 1
ATOM 641 N N . GLU A 1 80 ? -8.214 0.086 -5.512 1.00 98.06 80 GLU A N 1
ATOM 642 C CA . GLU A 1 80 ? -9.337 -0.814 -5.247 1.00 98.06 80 GLU A CA 1
ATOM 643 C C . GLU A 1 80 ? -9.123 -1.594 -3.943 1.00 98.06 80 GLU A C 1
ATOM 645 O O . GLU A 1 80 ? -10.012 -1.625 -3.091 1.00 98.06 80 GLU A O 1
ATOM 650 N N . GLU A 1 81 ? -7.931 -2.159 -3.749 1.00 97.88 81 GLU A N 1
ATOM 651 C CA . GLU A 1 81 ? -7.592 -2.903 -2.536 1.00 97.88 81 GLU A CA 1
ATOM 652 C C . GLU A 1 81 ? -7.589 -2.003 -1.294 1.00 97.88 81 GLU A C 1
ATOM 654 O O . GLU A 1 81 ? -8.156 -2.366 -0.265 1.00 97.88 81 GLU A O 1
ATOM 659 N N . ALA A 1 82 ? -7.047 -0.786 -1.392 1.00 97.56 82 ALA A N 1
ATOM 660 C CA . ALA A 1 82 ? -7.104 0.189 -0.305 1.00 97.56 82 ALA A CA 1
ATOM 661 C C . ALA A 1 82 ? -8.554 0.508 0.096 1.00 97.56 82 ALA A C 1
ATOM 663 O O . ALA A 1 82 ? -8.885 0.497 1.283 1.00 97.56 82 ALA A O 1
ATOM 664 N N . ASN A 1 83 ? -9.440 0.721 -0.881 1.00 97.69 83 ASN A N 1
ATOM 665 C CA . ASN A 1 83 ? -10.860 0.952 -0.618 1.00 97.69 83 ASN A CA 1
ATOM 666 C C . ASN A 1 83 ? -11.529 -0.266 0.039 1.00 97.69 83 ASN A C 1
ATOM 668 O O . ASN A 1 83 ? -12.323 -0.093 0.964 1.00 97.69 83 ASN A O 1
ATOM 672 N N . LYS A 1 84 ? -11.185 -1.493 -0.379 1.00 98.12 84 LYS A N 1
ATOM 673 C CA . LYS A 1 84 ? -11.672 -2.730 0.258 1.00 98.12 84 LYS A CA 1
ATOM 674 C C . LYS A 1 84 ? -11.207 -2.848 1.707 1.00 98.12 84 LYS A C 1
ATOM 676 O O . LYS A 1 84 ? -12.015 -3.177 2.574 1.00 98.12 84 LYS A O 1
ATOM 681 N N . ILE A 1 85 ? -9.937 -2.552 1.983 1.00 98.19 85 ILE A N 1
ATOM 682 C CA . ILE A 1 85 ? -9.376 -2.568 3.340 1.00 98.19 85 ILE A CA 1
ATOM 683 C C . ILE A 1 85 ? -10.102 -1.555 4.226 1.00 98.19 85 ILE A C 1
ATOM 685 O O . ILE A 1 85 ? -10.519 -1.903 5.330 1.00 98.19 85 ILE A O 1
ATOM 689 N N . ILE A 1 86 ? -10.308 -0.330 3.736 1.00 98.00 86 ILE A N 1
ATOM 690 C CA . ILE A 1 86 ? -11.024 0.719 4.471 1.00 98.00 86 ILE A CA 1
ATOM 691 C C . ILE A 1 86 ? -12.471 0.294 4.750 1.00 98.00 86 ILE A C 1
ATOM 693 O O . ILE A 1 86 ? -12.919 0.366 5.894 1.00 98.00 86 ILE A O 1
ATOM 697 N N . ALA A 1 87 ? -13.191 -0.202 3.740 1.00 97.94 87 ALA A N 1
ATOM 698 C CA . ALA A 1 87 ? -14.568 -0.667 3.898 1.00 97.94 87 ALA A CA 1
ATOM 699 C C . ALA A 1 87 ? -14.675 -1.816 4.915 1.00 97.94 87 ALA A C 1
ATOM 701 O O . ALA A 1 87 ? -15.534 -1.791 5.796 1.00 97.94 87 ALA A O 1
ATOM 702 N N . LYS A 1 88 ? -13.759 -2.790 4.847 1.00 97.94 88 LYS A N 1
ATOM 703 C CA . LYS A 1 88 ? -13.675 -3.886 5.819 1.00 97.94 88 LYS A CA 1
ATOM 704 C C . LYS A 1 88 ? -13.367 -3.375 7.227 1.00 97.94 88 LYS A C 1
ATOM 706 O O . LYS A 1 88 ? -13.960 -3.864 8.183 1.00 97.94 88 LYS A O 1
ATOM 711 N N . GLY A 1 89 ? -12.483 -2.387 7.354 1.00 98.12 89 GLY A N 1
ATOM 712 C CA . GLY A 1 89 ? -12.167 -1.742 8.626 1.00 98.12 89 GLY A CA 1
ATOM 713 C C . GLY A 1 89 ? -13.388 -1.070 9.258 1.00 98.12 89 GLY A C 1
ATOM 714 O O . GLY A 1 89 ? -13.643 -1.269 10.444 1.00 98.12 89 GLY A O 1
ATOM 715 N N . TYR A 1 90 ? -14.189 -0.344 8.470 1.00 97.75 90 TYR A N 1
ATOM 716 C CA . TYR A 1 90 ? -15.443 0.248 8.948 1.00 97.75 90 TYR A CA 1
ATOM 717 C C . TYR A 1 90 ? -16.457 -0.804 9.399 1.00 97.75 90 TYR A C 1
ATOM 719 O O . TYR A 1 90 ? -17.061 -0.648 10.459 1.00 97.75 90 TYR A O 1
ATOM 727 N N . GLU A 1 91 ? -16.622 -1.884 8.634 1.00 98.06 91 GLU A N 1
ATOM 728 C CA . GLU A 1 91 ? -17.536 -2.968 9.000 1.00 98.06 91 GLU A CA 1
ATOM 729 C C . GLU A 1 91 ? -17.097 -3.660 10.300 1.00 98.06 91 GLU A C 1
ATOM 731 O O . GLU A 1 91 ? -17.899 -3.833 11.216 1.00 98.06 91 GLU A O 1
ATOM 736 N N . GLN A 1 92 ? -15.806 -3.974 10.440 1.00 97.94 92 GLN A N 1
ATOM 737 C CA . GLN A 1 92 ? -15.260 -4.560 11.668 1.00 97.94 92 GLN A CA 1
ATOM 738 C C . GLN A 1 92 ? -15.400 -3.625 12.872 1.00 97.94 92 GLN A C 1
ATOM 740 O O . GLN A 1 92 ? -15.751 -4.075 13.963 1.00 97.94 92 GLN A O 1
ATOM 745 N N . ALA A 1 93 ? -15.167 -2.323 12.687 1.00 97.62 93 ALA A N 1
ATOM 746 C CA . ALA A 1 93 ? -15.371 -1.334 13.739 1.00 97.62 93 ALA A CA 1
ATOM 747 C C . ALA A 1 93 ? -16.843 -1.281 14.172 1.00 97.62 93 ALA A C 1
ATOM 749 O O . ALA A 1 93 ? -17.130 -1.284 15.368 1.00 97.62 93 ALA A O 1
ATOM 750 N N . ARG A 1 94 ? -17.780 -1.302 13.215 1.00 97.81 94 ARG A N 1
ATOM 751 C CA . ARG A 1 94 ? -19.219 -1.323 13.502 1.00 97.81 94 ARG A CA 1
ATOM 752 C C . ARG A 1 94 ? -19.615 -2.568 14.294 1.00 97.81 94 ARG A C 1
ATOM 754 O O . ARG A 1 94 ? -20.261 -2.437 15.330 1.00 97.81 94 ARG A O 1
ATOM 761 N N . GLN A 1 95 ? -19.171 -3.746 13.857 1.00 98.00 95 GLN A N 1
ATOM 762 C CA . GLN A 1 95 ? -19.411 -5.011 14.558 1.00 98.00 95 GLN A CA 1
ATOM 763 C C . GLN A 1 95 ? -18.812 -5.005 15.968 1.00 98.00 95 GLN A C 1
ATOM 765 O O . GLN A 1 95 ? -19.451 -5.458 16.915 1.00 98.00 95 GLN A O 1
ATOM 770 N N . SER A 1 96 ? -17.610 -4.447 16.139 1.00 98.00 96 SER A N 1
ATOM 771 C CA . SER A 1 96 ? -16.980 -4.321 17.454 1.00 98.00 96 SER A CA 1
ATOM 772 C C . SER A 1 96 ? -17.767 -3.404 18.389 1.00 98.00 96 SER A C 1
ATOM 774 O O . SER A 1 96 ? -17.873 -3.708 19.575 1.00 98.00 96 SER A O 1
ATOM 776 N N . ILE A 1 97 ? -18.302 -2.289 17.882 1.00 97.88 97 ILE A N 1
ATOM 777 C CA . ILE A 1 97 ? -19.124 -1.361 18.670 1.00 97.88 97 ILE A CA 1
ATOM 778 C C . ILE A 1 97 ? -20.433 -2.037 19.080 1.00 97.88 97 ILE A C 1
ATOM 780 O O . ILE A 1 97 ? -20.820 -1.957 20.243 1.00 97.88 97 ILE A O 1
ATOM 784 N N . GLU A 1 98 ? -21.090 -2.734 18.154 1.00 97.50 98 GLU A N 1
ATOM 785 C CA . GLU A 1 98 ? -22.327 -3.467 18.426 1.00 97.50 98 GLU A CA 1
ATOM 786 C C . GLU A 1 98 ? -22.109 -4.565 19.477 1.00 97.50 98 GLU A C 1
ATOM 788 O O . GLU A 1 98 ? -22.842 -4.640 20.463 1.00 97.50 98 GLU A O 1
ATOM 793 N N . HIS A 1 99 ? -21.043 -5.354 19.333 1.00 97.62 99 HIS A N 1
ATOM 794 C CA . HIS A 1 99 ? -20.682 -6.379 20.308 1.00 97.62 99 HIS A CA 1
ATOM 795 C C . HIS A 1 99 ? -20.373 -5.781 21.687 1.00 97.62 99 HIS A C 1
ATOM 797 O O . HIS A 1 99 ? -20.875 -6.265 22.701 1.00 97.62 99 HIS A O 1
ATOM 803 N N . ALA A 1 100 ? -19.592 -4.696 21.741 1.00 97.50 100 ALA A N 1
ATOM 804 C CA . ALA A 1 100 ? -19.281 -4.010 22.992 1.00 97.50 100 ALA A CA 1
ATOM 805 C C . ALA A 1 100 ? -20.540 -3.440 23.668 1.00 97.50 100 ALA A C 1
ATOM 807 O O . ALA A 1 100 ? -20.668 -3.525 24.890 1.00 97.50 100 ALA A O 1
ATOM 808 N N . ALA A 1 101 ? -21.486 -2.902 22.892 1.00 97.62 101 ALA A N 1
ATOM 809 C CA . ALA A 1 101 ? -22.760 -2.415 23.410 1.00 97.62 101 ALA A CA 1
ATOM 810 C C . ALA A 1 101 ? -23.602 -3.556 24.004 1.00 97.62 101 ALA A C 1
ATOM 812 O O . ALA A 1 101 ? -24.095 -3.431 25.126 1.00 97.62 101 ALA A O 1
ATOM 813 N N . LEU A 1 102 ? -23.705 -4.693 23.308 1.00 97.81 102 LEU A N 1
ATOM 814 C CA . LEU A 1 102 ? -24.415 -5.877 23.804 1.00 97.81 102 LEU A CA 1
ATOM 815 C C . LEU A 1 102 ? -23.785 -6.432 25.088 1.00 97.81 102 LEU A C 1
ATOM 817 O O . LEU A 1 102 ? -24.493 -6.731 26.052 1.00 97.81 102 LEU A O 1
ATOM 821 N N . GLU A 1 103 ? -22.455 -6.529 25.144 1.00 97.62 103 GLU A N 1
ATOM 822 C CA . GLU A 1 103 ? -21.755 -6.941 26.363 1.00 97.62 103 GLU A CA 1
ATOM 823 C C . GLU A 1 103 ? -21.973 -5.963 27.519 1.00 97.62 103 GLU A C 1
ATOM 825 O O . GLU A 1 103 ? -22.158 -6.394 28.661 1.00 97.62 103 GLU A O 1
ATOM 830 N N . ALA A 1 104 ? -21.961 -4.656 27.245 1.00 97.12 104 ALA A N 1
ATOM 831 C CA . ALA A 1 104 ? -22.215 -3.635 28.252 1.00 97.12 104 ALA A CA 1
ATOM 832 C C . ALA A 1 104 ? -23.634 -3.756 28.823 1.00 97.12 104 ALA A C 1
ATOM 834 O O . ALA A 1 104 ? -23.790 -3.750 30.044 1.00 97.12 104 ALA A O 1
ATOM 835 N N . MET A 1 105 ? -24.647 -3.952 27.971 1.00 97.19 105 MET A N 1
ATOM 836 C CA . MET A 1 105 ? -26.031 -4.178 28.405 1.00 97.19 105 MET A CA 1
ATOM 837 C C . MET A 1 105 ? -26.150 -5.435 29.273 1.00 97.19 105 MET A C 1
ATOM 839 O O . MET A 1 105 ? -26.745 -5.390 30.349 1.00 97.19 105 MET A O 1
ATOM 843 N N . LYS A 1 106 ? -25.508 -6.538 28.868 1.00 97.62 106 LYS A N 1
ATOM 844 C CA . LYS A 1 106 ? -25.499 -7.785 29.646 1.00 97.62 106 LYS A CA 1
ATOM 845 C C . LYS A 1 106 ? -24.831 -7.607 31.014 1.00 97.62 106 LYS A C 1
ATOM 847 O O . LYS A 1 106 ? -25.353 -8.070 32.026 1.00 97.62 106 LYS A O 1
ATOM 852 N N . LYS A 1 107 ? -23.687 -6.914 31.068 1.00 96.81 107 LYS A N 1
ATOM 853 C CA . LYS A 1 107 ? -23.002 -6.600 32.334 1.00 96.81 107 LYS A CA 1
ATOM 854 C C . LYS A 1 107 ? -23.847 -5.689 33.218 1.00 96.81 107 LYS A C 1
ATOM 856 O O . LYS A 1 107 ? -23.885 -5.897 34.427 1.00 96.81 107 LYS A O 1
ATOM 861 N N . GLN A 1 108 ? -24.529 -4.704 32.637 1.00 97.38 108 GLN A N 1
ATOM 862 C CA . GLN A 1 108 ? -25.429 -3.815 33.368 1.00 97.38 108 GLN A CA 1
ATOM 863 C C . GLN A 1 108 ? -26.573 -4.599 34.020 1.00 97.38 108 GLN A C 1
ATOM 865 O O . GLN A 1 108 ? -26.835 -4.412 35.208 1.00 97.38 108 GLN A O 1
ATOM 870 N N . GLU A 1 109 ? -27.212 -5.506 33.282 1.00 97.06 109 GLU A N 1
ATOM 871 C CA . GLU A 1 109 ? -28.263 -6.377 33.815 1.00 97.06 109 GLU A CA 1
ATOM 872 C C . GLU A 1 109 ? -27.738 -7.265 34.956 1.00 97.06 109 GLU A C 1
ATOM 874 O O . GLU A 1 109 ? -28.352 -7.354 36.019 1.00 97.06 109 GLU A O 1
ATOM 879 N N . GLU A 1 110 ? -26.549 -7.852 34.794 1.00 97.69 110 GLU A N 1
ATOM 880 C CA . GLU A 1 110 ? -25.911 -8.662 35.835 1.00 97.69 110 GLU A CA 1
ATOM 881 C C . GLU A 1 110 ? -25.583 -7.845 37.098 1.00 97.69 110 GLU A C 1
ATOM 883 O O . GLU A 1 110 ? -25.704 -8.343 38.222 1.00 97.69 110 GLU A O 1
ATOM 888 N N . ILE A 1 111 ? -25.152 -6.590 36.938 1.00 97.12 111 ILE A N 1
ATOM 889 C CA . ILE A 1 111 ? -24.897 -5.669 38.053 1.00 97.12 111 ILE A CA 1
ATOM 890 C C . ILE A 1 111 ? -26.204 -5.337 38.774 1.00 97.12 111 ILE A C 1
ATOM 892 O O . ILE A 1 111 ? -26.244 -5.436 40.000 1.00 97.12 111 ILE A O 1
ATOM 896 N N . LEU A 1 112 ? -27.273 -5.002 38.046 1.00 97.44 112 LEU A N 1
ATOM 897 C CA . LEU A 1 112 ? -28.586 -4.715 38.633 1.00 97.44 112 LEU A CA 1
ATOM 898 C C . LEU A 1 112 ? -29.125 -5.918 39.411 1.00 97.44 112 LEU A C 1
ATOM 900 O O . LEU A 1 112 ? -29.542 -5.779 40.559 1.00 97.44 112 LEU A O 1
ATOM 904 N N . LEU A 1 113 ? -29.038 -7.115 38.833 1.00 97.31 113 LEU A N 1
ATOM 905 C CA . LEU A 1 113 ? -29.505 -8.342 39.473 1.00 97.31 113 LEU A CA 1
ATOM 906 C C . LEU A 1 113 ? -28.689 -8.679 40.731 1.00 97.31 113 LEU A C 1
ATOM 908 O O . LEU A 1 113 ? -29.243 -9.131 41.736 1.00 97.31 113 LEU A O 1
ATOM 912 N N . ARG A 1 114 ? -27.373 -8.427 40.714 1.00 96.94 114 ARG A N 1
ATOM 913 C CA . ARG A 1 114 ? -26.522 -8.539 41.909 1.00 96.94 114 ARG A CA 1
ATOM 914 C C . ARG A 1 114 ? -26.865 -7.494 42.966 1.00 96.94 114 ARG A C 1
ATOM 916 O O . ARG A 1 114 ? -26.929 -7.852 44.139 1.00 96.94 114 ARG A O 1
ATOM 923 N N . ALA A 1 115 ? -27.110 -6.247 42.571 1.00 96.44 115 ALA A N 1
ATOM 924 C CA . ALA A 1 115 ? -27.499 -5.177 43.483 1.00 96.44 115 ALA A CA 1
ATOM 925 C C . ALA A 1 115 ? -28.834 -5.493 44.171 1.00 96.44 115 ALA A C 1
ATOM 927 O O . ALA A 1 115 ? -28.917 -5.399 45.392 1.00 96.44 115 ALA A O 1
ATOM 928 N N . GLN A 1 116 ? -29.832 -5.973 43.421 1.00 96.81 116 GLN A N 1
ATOM 929 C CA . GLN A 1 116 ? -31.127 -6.400 43.957 1.00 96.81 116 GLN A CA 1
ATOM 930 C C . GLN A 1 116 ? -30.960 -7.507 45.010 1.00 96.81 116 GLN A C 1
ATOM 932 O O . GLN A 1 116 ? -31.423 -7.371 46.139 1.00 96.81 116 GLN A O 1
ATOM 937 N N . LYS A 1 117 ? -30.192 -8.558 44.684 1.00 96.88 117 LYS A N 1
ATOM 938 C CA . LYS A 1 117 ? -29.869 -9.636 45.634 1.00 96.88 117 LYS A CA 1
ATOM 939 C C . LYS A 1 117 ? -29.110 -9.133 46.865 1.00 96.88 117 LYS A C 1
ATOM 941 O O . LYS A 1 117 ? -29.277 -9.685 47.950 1.00 96.88 117 LYS A O 1
ATOM 946 N N . GLY A 1 118 ? -28.249 -8.130 46.700 1.00 96.38 118 GLY A N 1
ATOM 947 C CA . GLY A 1 118 ? -27.541 -7.473 47.798 1.00 96.38 118 GLY A CA 1
ATOM 948 C C . GLY A 1 118 ? -28.495 -6.731 48.734 1.00 96.38 118 GLY A C 1
ATOM 949 O O . GLY A 1 118 ? -28.422 -6.926 49.943 1.00 96.38 118 GLY A O 1
ATOM 950 N N . ILE A 1 119 ? -29.430 -5.957 48.175 1.00 96.19 119 ILE A N 1
ATOM 951 C CA . ILE A 1 119 ? -30.466 -5.234 48.927 1.00 96.19 119 ILE A CA 1
ATOM 952 C C . ILE A 1 119 ? -31.344 -6.209 49.716 1.00 96.19 119 ILE A C 1
ATOM 954 O O . ILE A 1 119 ? -31.582 -5.985 50.901 1.00 96.19 119 ILE A O 1
ATOM 958 N N . ASP A 1 120 ? -31.777 -7.313 49.102 1.00 96.06 120 ASP A N 1
ATOM 959 C CA . ASP A 1 120 ? -32.608 -8.314 49.780 1.00 96.06 120 ASP A CA 1
ATOM 960 C C . ASP A 1 120 ? -31.875 -8.952 50.971 1.00 96.06 120 ASP A C 1
ATOM 962 O O . ASP A 1 120 ? -32.444 -9.115 52.051 1.00 96.06 120 ASP A O 1
ATOM 966 N N . ARG A 1 121 ? -30.583 -9.267 50.807 1.00 96.38 121 ARG A N 1
ATOM 967 C CA . ARG A 1 121 ? -29.743 -9.788 51.898 1.00 96.38 121 ARG A CA 1
ATOM 968 C C . ARG A 1 121 ? -29.555 -8.767 53.017 1.00 96.38 121 ARG A C 1
ATOM 970 O O . ARG A 1 121 ? -29.670 -9.134 54.185 1.00 96.38 121 ARG A O 1
ATOM 977 N N . GLU A 1 122 ? -29.286 -7.509 52.675 1.00 95.50 122 GLU A N 1
ATOM 978 C CA . GLU A 1 122 ? -29.119 -6.442 53.665 1.00 95.50 122 GLU A CA 1
ATOM 979 C C . GLU A 1 122 ? -30.422 -6.201 54.430 1.00 95.50 122 GLU A C 1
ATOM 981 O O . GLU A 1 122 ? -30.394 -6.050 55.647 1.00 95.50 122 GLU A O 1
ATOM 986 N N . ARG A 1 123 ? -31.577 -6.259 53.755 1.00 96.31 123 ARG A N 1
ATOM 987 C CA . ARG A 1 123 ? -32.892 -6.159 54.398 1.00 96.31 123 ARG A CA 1
ATOM 988 C C . ARG A 1 123 ? -33.110 -7.268 55.426 1.00 96.31 123 ARG A C 1
ATOM 990 O O . ARG A 1 123 ? -33.503 -6.973 56.550 1.00 96.31 123 ARG A O 1
ATOM 997 N N . ILE A 1 124 ? -32.812 -8.519 55.072 1.00 95.75 124 ILE A N 1
ATOM 998 C CA . ILE A 1 124 ? -32.925 -9.654 56.003 1.00 95.75 124 ILE A CA 1
ATOM 999 C C . ILE A 1 124 ? -31.996 -9.455 57.213 1.00 95.75 124 ILE A C 1
ATOM 1001 O O . ILE A 1 124 ? -32.409 -9.670 58.352 1.00 95.75 124 ILE A O 1
ATOM 1005 N N . SER A 1 125 ? -30.760 -9.006 56.978 1.00 95.56 125 SER A N 1
ATOM 1006 C CA . SER A 1 125 ? -29.789 -8.696 58.037 1.00 95.56 125 SER A CA 1
ATOM 1007 C C . SER A 1 125 ? -30.271 -7.562 58.954 1.00 95.56 125 SER A C 1
ATOM 1009 O O . SER A 1 125 ? -30.215 -7.678 60.177 1.00 95.56 125 SER A O 1
ATOM 1011 N N . MET A 1 126 ? -30.822 -6.489 58.381 1.00 94.81 126 MET A N 1
ATOM 1012 C CA . MET A 1 126 ? -31.415 -5.368 59.116 1.00 94.81 126 MET A CA 1
ATOM 1013 C C . MET A 1 126 ? -32.587 -5.818 59.991 1.00 94.81 126 MET A C 1
ATOM 1015 O O . MET A 1 126 ? -32.641 -5.473 61.166 1.00 94.81 126 MET A O 1
ATOM 1019 N N . GLU A 1 127 ? -33.506 -6.619 59.447 1.00 95.12 127 GLU A N 1
ATOM 1020 C CA . GLU A 1 127 ? -34.651 -7.154 60.192 1.00 95.12 127 GLU A CA 1
ATOM 1021 C C . GLU A 1 127 ? -34.225 -8.087 61.339 1.00 95.12 127 GLU A C 1
ATOM 1023 O O . GLU A 1 127 ? -34.924 -8.180 62.351 1.00 95.12 127 GLU A O 1
ATOM 1028 N N . ALA A 1 128 ? -33.094 -8.786 61.196 1.00 94.50 128 ALA A N 1
ATOM 1029 C CA . ALA A 1 128 ? -32.502 -9.575 62.272 1.00 94.50 128 ALA A CA 1
ATOM 1030 C C . ALA A 1 128 ? -31.902 -8.676 63.368 1.00 94.50 128 ALA A C 1
ATOM 1032 O O . ALA A 1 128 ? -32.247 -8.853 64.535 1.00 94.50 128 ALA A O 1
ATOM 1033 N N . ARG A 1 129 ? -31.097 -7.667 62.996 1.00 94.25 129 ARG A N 1
ATOM 1034 C CA . ARG A 1 129 ? -30.510 -6.696 63.942 1.00 94.25 129 ARG A CA 1
ATOM 1035 C C . ARG A 1 129 ? -31.575 -5.939 64.737 1.00 94.25 129 ARG A C 1
ATOM 1037 O O . ARG A 1 129 ? -31.494 -5.871 65.955 1.00 94.25 129 ARG A O 1
ATOM 1044 N N . VAL A 1 130 ? -32.626 -5.449 64.073 1.00 94.88 130 VAL A N 1
ATOM 1045 C CA . VAL A 1 130 ? -33.734 -4.740 64.744 1.00 94.88 130 VAL A CA 1
ATOM 1046 C C . VAL A 1 130 ? -34.452 -5.645 65.750 1.00 94.88 130 VAL A C 1
ATOM 1048 O O . VAL A 1 130 ? -34.844 -5.184 66.820 1.00 94.88 130 VAL A O 1
ATOM 1051 N N . ARG A 1 131 ? -34.629 -6.937 65.438 1.00 93.50 131 ARG A N 1
ATOM 1052 C CA . ARG A 1 131 ? -35.224 -7.901 66.380 1.00 93.50 131 ARG A CA 1
ATOM 1053 C C . ARG A 1 131 ? -34.349 -8.123 67.610 1.00 93.50 131 ARG A C 1
ATOM 1055 O O . ARG A 1 131 ? -34.890 -8.229 68.708 1.00 93.50 131 ARG A O 1
ATOM 1062 N N . GLU A 1 132 ? -33.036 -8.188 67.427 1.00 94.56 132 GLU A N 1
ATOM 1063 C CA . GLU A 1 132 ? -32.070 -8.322 68.518 1.00 94.56 132 GLU A CA 1
ATOM 1064 C C . GLU A 1 132 ? -32.069 -7.079 69.422 1.00 94.56 132 GLU A C 1
ATOM 1066 O O . GLU A 1 132 ? -32.276 -7.204 70.629 1.00 94.56 132 GLU A O 1
ATOM 1071 N N . GLU A 1 133 ? -31.985 -5.879 68.839 1.00 93.25 133 GLU A N 1
ATOM 1072 C CA . GLU A 1 133 ? -32.057 -4.608 69.576 1.00 93.25 133 GLU A CA 1
ATOM 1073 C C . GLU A 1 133 ? -33.390 -4.449 70.330 1.00 93.25 133 GLU A C 1
ATOM 1075 O O . GLU A 1 133 ? -33.418 -4.020 71.485 1.00 93.25 133 GLU A O 1
ATOM 1080 N N . MET A 1 134 ? -34.514 -4.838 69.716 1.00 92.62 134 MET A N 1
ATOM 1081 C CA . MET A 1 134 ? -35.825 -4.847 70.377 1.00 92.62 134 MET A CA 1
ATOM 1082 C C . MET A 1 134 ? -35.865 -5.815 71.563 1.00 92.62 134 MET A C 1
ATOM 1084 O O . MET A 1 134 ? -36.399 -5.462 72.615 1.00 92.62 134 MET A O 1
ATOM 1088 N N . ALA A 1 135 ? -35.307 -7.020 71.421 1.00 91.12 135 ALA A N 1
ATOM 1089 C CA . ALA A 1 135 ? -35.247 -7.990 72.512 1.00 91.12 135 ALA A CA 1
ATOM 1090 C C . ALA A 1 135 ? -34.421 -7.454 73.693 1.00 91.12 135 ALA A C 1
ATOM 1092 O O . ALA A 1 135 ? -34.837 -7.590 74.846 1.00 91.12 135 ALA A O 1
ATOM 1093 N N . GLU A 1 136 ? -33.301 -6.787 73.410 1.00 92.31 136 GLU A N 1
ATOM 1094 C CA . GLU A 1 136 ? -32.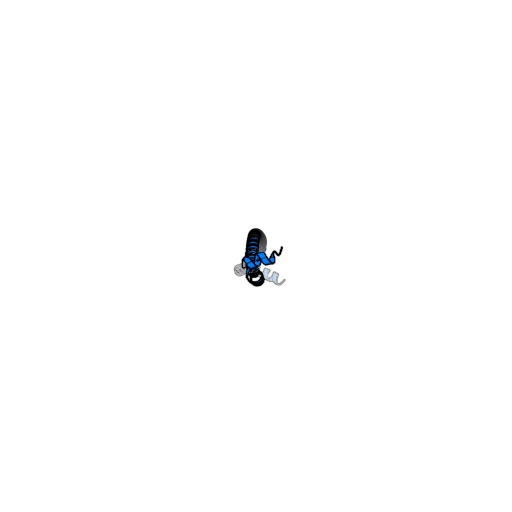450 -6.163 74.423 1.00 92.31 136 GLU A CA 1
ATOM 1095 C C . GLU A 1 136 ? -33.154 -4.992 75.131 1.00 92.31 136 GLU A C 1
ATOM 1097 O O . GLU A 1 136 ? -33.160 -4.924 76.365 1.00 92.31 136 GLU A O 1
ATOM 1102 N N . LEU A 1 137 ? -33.836 -4.118 74.381 1.00 90.12 137 LEU A N 1
ATOM 1103 C CA . LEU A 1 137 ? -34.626 -3.012 74.934 1.00 90.12 137 LEU A CA 1
ATOM 1104 C C . LEU A 1 137 ? -35.782 -3.504 75.814 1.00 90.12 137 LEU A C 1
ATOM 1106 O O . LEU A 1 137 ? -35.986 -2.979 76.912 1.00 90.12 137 LEU A O 1
ATOM 1110 N N . VAL A 1 138 ? -36.523 -4.525 75.371 1.00 91.06 138 VAL A N 1
ATOM 1111 C CA . VAL A 1 138 ? -37.622 -5.117 76.150 1.00 91.06 138 VAL A CA 1
ATOM 1112 C C . VAL A 1 138 ? -37.083 -5.764 77.425 1.00 91.06 138 VAL A C 1
ATOM 1114 O O . VAL A 1 138 ? -37.619 -5.51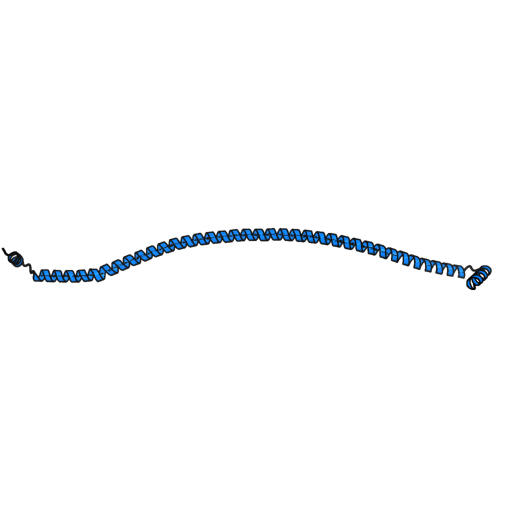1 78.505 1.00 91.06 138 VAL A O 1
ATOM 1117 N N . ALA A 1 139 ? -35.996 -6.537 77.344 1.00 87.81 139 ALA A N 1
ATOM 1118 C CA . ALA A 1 139 ? -35.362 -7.136 78.518 1.00 87.81 139 ALA A CA 1
ATOM 1119 C C . ALA A 1 139 ? -34.869 -6.068 79.514 1.00 87.81 139 ALA A C 1
ATOM 1121 O O . ALA A 1 139 ? -35.079 -6.198 80.724 1.00 87.81 139 ALA A O 1
ATOM 1122 N N . GLY A 1 140 ? -34.269 -4.982 79.016 1.00 88.12 140 GLY A N 1
ATOM 1123 C CA . GLY A 1 140 ? -33.858 -3.830 79.819 1.00 88.12 140 GLY A CA 1
ATOM 1124 C C . GLY A 1 140 ? -35.035 -3.119 80.497 1.00 88.12 140 GLY A C 1
ATOM 1125 O O . GLY A 1 140 ? -34.966 -2.816 81.691 1.00 88.12 140 GLY A O 1
ATOM 1126 N N . GLY A 1 141 ? -36.137 -2.913 79.772 1.00 84.50 141 GLY A N 1
ATOM 1127 C CA . GLY A 1 141 ? -37.373 -2.325 80.293 1.00 84.50 141 GLY A CA 1
ATOM 1128 C C . GLY A 1 141 ? -38.024 -3.184 81.379 1.00 84.50 141 GLY A C 1
ATOM 1129 O O . GLY A 1 141 ? -38.318 -2.685 82.465 1.00 84.50 141 GLY A O 1
ATOM 1130 N N . VAL A 1 142 ? -38.158 -4.494 81.140 1.00 83.38 142 VAL A N 1
ATOM 1131 C CA . VAL A 1 142 ? -38.673 -5.458 82.129 1.00 83.38 142 VAL A CA 1
ATOM 1132 C C . VAL A 1 142 ? -37.801 -5.462 83.386 1.00 83.38 142 VAL A C 1
ATOM 1134 O O . VAL A 1 142 ? -38.325 -5.402 84.497 1.00 83.38 142 VAL A O 1
ATOM 1137 N N . LYS A 1 143 ? -36.469 -5.452 83.239 1.00 81.19 143 LYS A N 1
ATOM 1138 C CA . LYS A 1 143 ? -35.531 -5.375 84.370 1.00 81.19 143 LYS A CA 1
ATOM 1139 C C . LYS A 1 143 ? -35.707 -4.094 85.190 1.00 81.19 143 LYS A C 1
ATOM 1141 O O . LYS A 1 143 ? -35.570 -4.145 86.411 1.00 81.19 143 LYS A O 1
ATOM 1146 N N . LYS A 1 144 ? -36.009 -2.960 84.548 1.00 82.50 144 LYS A N 1
ATOM 1147 C CA . LYS A 1 144 ? -36.266 -1.687 85.236 1.00 82.50 144 LYS A CA 1
ATOM 1148 C C . LYS A 1 144 ? -37.596 -1.709 86.000 1.00 82.50 144 LYS A C 1
ATOM 1150 O O . LYS A 1 144 ? -37.591 -1.393 87.184 1.00 82.50 144 LYS A O 1
ATOM 1155 N N . ILE A 1 145 ? -38.677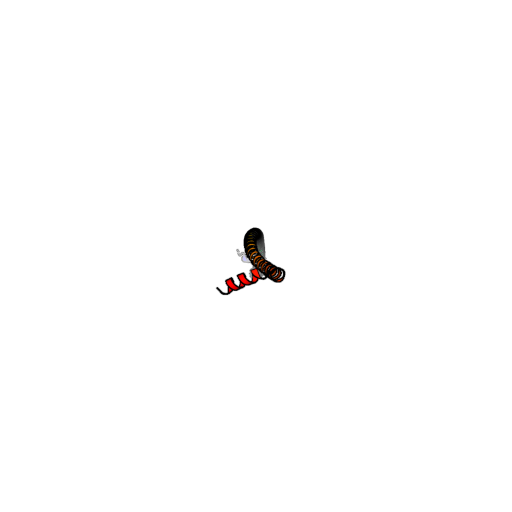 -2.191 85.380 1.00 79.19 145 ILE A N 1
ATOM 1156 C CA . ILE A 1 145 ? -39.998 -2.344 86.025 1.00 79.19 145 ILE A CA 1
ATOM 1157 C C . ILE A 1 145 ? -39.916 -3.286 87.234 1.00 79.19 145 ILE A C 1
ATOM 1159 O O . ILE A 1 145 ? -40.386 -2.954 88.317 1.00 79.19 145 ILE A O 1
ATOM 1163 N N . ILE A 1 146 ? -39.249 -4.436 87.088 1.00 75.75 146 ILE A N 1
ATOM 1164 C CA . ILE A 1 146 ? -39.018 -5.396 88.184 1.00 75.75 146 ILE A CA 1
ATOM 1165 C C . ILE A 1 146 ? -38.277 -4.747 89.365 1.00 75.75 146 ILE A C 1
ATOM 1167 O O . ILE A 1 146 ? -38.482 -5.139 90.514 1.00 75.75 146 ILE A O 1
ATOM 1171 N N . LYS A 1 147 ? -37.402 -3.773 89.093 1.00 71.44 147 LYS A N 1
ATOM 1172 C CA . LYS A 1 147 ? -36.609 -3.075 90.109 1.00 71.44 147 LYS A CA 1
ATOM 1173 C C . LYS A 1 147 ? -37.384 -1.944 90.799 1.00 71.44 147 LYS A C 1
ATOM 1175 O O . LYS A 1 147 ? -37.083 -1.668 91.957 1.00 71.44 147 LYS A O 1
ATOM 1180 N N . GLU A 1 148 ? -38.336 -1.309 90.113 1.00 69.69 148 GLU A N 1
ATOM 1181 C CA . GLU A 1 148 ? -39.117 -0.171 90.625 1.00 69.69 148 GLU A CA 1
ATOM 1182 C C . GLU A 1 148 ? -40.455 -0.590 91.283 1.00 69.69 148 GLU A C 1
ATOM 1184 O O . GLU A 1 148 ? -40.802 -0.001 92.302 1.00 69.69 148 GLU A O 1
ATOM 1189 N N . ASP A 1 149 ? -41.147 -1.645 90.812 1.00 60.00 149 ASP A N 1
ATOM 1190 C CA . ASP A 1 149 ? -42.564 -1.915 91.166 1.00 60.00 149 ASP A CA 1
ATOM 1191 C C . ASP A 1 149 ? -42.886 -3.307 91.770 1.00 60.00 149 ASP A C 1
ATOM 1193 O O . ASP A 1 149 ? -44.052 -3.711 91.857 1.00 60.00 149 ASP A O 1
ATOM 1197 N N . ILE A 1 150 ? -41.901 -4.091 92.233 1.00 62.06 150 ILE A N 1
ATOM 1198 C CA . ILE A 1 150 ? -42.216 -5.401 92.841 1.00 62.06 150 ILE A CA 1
ATOM 1199 C C . ILE A 1 150 ? -42.822 -5.265 94.247 1.00 62.06 150 ILE A C 1
ATOM 1201 O O . ILE A 1 150 ? -42.158 -4.918 95.224 1.00 62.06 150 ILE A O 1
ATOM 1205 N N . THR A 1 151 ? -44.086 -5.675 94.369 1.00 62.69 151 THR A N 1
ATOM 1206 C CA . THR A 1 151 ? -44.749 -5.968 95.647 1.00 62.69 151 THR A CA 1
ATOM 1207 C C . THR A 1 151 ? -44.339 -7.359 96.174 1.00 62.69 151 THR A C 1
ATOM 1209 O O . THR A 1 151 ? -44.114 -8.284 95.384 1.00 62.69 151 THR A O 1
ATOM 1212 N N . PRO A 1 152 ? -44.287 -7.584 97.505 1.00 64.50 152 PRO A N 1
ATOM 1213 C CA . PRO A 1 152 ? -43.832 -8.850 98.103 1.00 64.50 152 PRO A CA 1
ATOM 1214 C C . PRO A 1 152 ? -44.576 -10.107 97.615 1.00 64.50 152 PRO A C 1
ATOM 1216 O O . PRO A 1 152 ? -43.984 -11.183 97.532 1.00 64.50 152 PRO A O 1
ATOM 1219 N N . ALA A 1 153 ? -45.857 -9.972 97.253 1.00 61.75 153 ALA A N 1
ATOM 1220 C CA . ALA A 1 153 ? -46.689 -11.064 96.743 1.00 61.75 153 ALA A CA 1
ATOM 1221 C C . ALA A 1 153 ? -46.220 -11.588 95.371 1.00 61.75 153 ALA A C 1
ATOM 1223 O O . ALA A 1 153 ? -46.159 -12.798 95.154 1.00 61.75 153 ALA A O 1
ATOM 1224 N N . VAL A 1 154 ? -45.813 -10.690 94.468 1.00 65.44 154 VAL A N 1
ATOM 1225 C CA . VAL A 1 154 ? -45.342 -11.050 93.120 1.00 65.44 154 VAL A CA 1
ATOM 1226 C C . VAL A 1 154 ? -43.998 -11.777 93.200 1.00 65.44 154 VAL A C 1
ATOM 1228 O O . VAL A 1 154 ? -43.811 -12.803 92.543 1.00 65.44 154 VAL A O 1
ATOM 1231 N N . LYS A 1 155 ? -43.103 -11.323 94.092 1.00 62.66 155 LYS A N 1
ATOM 1232 C CA . LYS A 1 155 ? -41.785 -11.934 94.337 1.00 62.66 155 LYS A CA 1
ATOM 1233 C C . LYS A 1 155 ? -41.885 -13.407 94.751 1.00 62.66 155 LYS A C 1
ATOM 1235 O O . LYS A 1 155 ? -41.082 -14.217 94.298 1.00 62.66 155 LYS A O 1
ATOM 1240 N N . LYS A 1 156 ? -42.877 -13.760 95.576 1.00 66.19 156 LYS A N 1
ATOM 1241 C CA . LYS A 1 156 ? -43.078 -15.138 96.050 1.00 66.19 156 LYS A CA 1
ATOM 1242 C C . LYS A 1 156 ? -43.538 -16.074 94.922 1.00 66.19 156 LYS A C 1
ATOM 1244 O O . LYS A 1 156 ? -42.982 -17.156 94.789 1.00 66.19 156 LYS A O 1
ATOM 1249 N N . SER A 1 157 ? -44.459 -15.623 94.063 1.00 63.81 157 SER A N 1
ATOM 1250 C CA . SER A 1 157 ? -44.972 -16.432 92.939 1.00 63.81 157 SER A CA 1
ATOM 1251 C C . SER A 1 157 ? -43.940 -16.692 91.831 1.00 63.81 157 SER A C 1
ATOM 1253 O O . SER A 1 157 ? -43.966 -17.741 91.191 1.00 63.81 157 SER A O 1
ATOM 1255 N N . ILE A 1 158 ? -43.009 -15.754 91.606 1.00 68.19 158 ILE A N 1
ATOM 1256 C CA . ILE A 1 158 ? -41.936 -15.918 90.613 1.00 68.19 158 ILE A CA 1
ATOM 1257 C C . ILE A 1 158 ? -40.900 -16.930 91.112 1.00 68.19 158 ILE A C 1
ATOM 1259 O O . ILE A 1 158 ? -40.454 -17.772 90.338 1.00 68.19 158 ILE A O 1
ATOM 1263 N N . LEU A 1 159 ? -40.542 -16.882 92.400 1.00 63.66 159 LEU A N 1
ATOM 1264 C CA . LEU A 1 159 ? -39.594 -17.833 92.989 1.00 63.66 159 LEU A CA 1
ATOM 1265 C C . LEU A 1 159 ? -40.119 -19.273 92.923 1.00 63.66 159 LEU A C 1
ATOM 1267 O O . LEU A 1 159 ? -39.354 -20.166 92.576 1.00 63.66 159 LEU A O 1
ATOM 1271 N N . GLU A 1 160 ? -41.417 -19.477 93.159 1.00 68.25 160 GLU A N 1
ATOM 1272 C CA . GLU A 1 160 ? -42.080 -20.788 93.077 1.00 68.25 160 GLU A CA 1
ATOM 1273 C C . GLU A 1 160 ? -42.101 -21.359 91.646 1.00 68.25 160 GLU A C 1
ATOM 1275 O O . GLU A 1 160 ? -41.917 -22.556 91.456 1.00 68.25 160 GLU A O 1
ATOM 1280 N N . LYS A 1 161 ? -42.253 -20.506 90.621 1.00 65.50 161 LYS A N 1
ATOM 1281 C CA . LYS A 1 161 ? -42.244 -20.922 89.204 1.00 65.50 161 LYS A CA 1
ATOM 1282 C C . LYS A 1 161 ? -40.857 -21.192 88.615 1.00 65.50 161 LYS A C 1
ATOM 1284 O O . LYS A 1 161 ? -40.784 -21.829 87.576 1.00 65.50 161 LYS A O 1
ATOM 1289 N N . VAL A 1 162 ? -39.781 -20.681 89.217 1.00 68.62 162 VAL A N 1
ATOM 1290 C CA . VAL A 1 162 ? -38.395 -20.896 88.739 1.00 68.62 162 VAL A CA 1
ATOM 1291 C C . VAL A 1 162 ? -37.737 -22.106 89.416 1.00 68.62 162 VAL A C 1
ATOM 1293 O O . VAL A 1 162 ? -36.734 -22.615 88.925 1.00 68.62 162 VAL A O 1
ATOM 1296 N N . THR A 1 163 ? -38.287 -22.573 90.541 1.00 54.38 163 THR A N 1
ATOM 1297 C CA . THR A 1 163 ? -37.811 -23.779 91.245 1.00 54.38 163 THR A CA 1
ATOM 1298 C C . THR A 1 163 ? -38.579 -25.057 90.891 1.00 54.38 163 THR A C 1
ATOM 1300 O O . THR A 1 163 ? -38.237 -26.115 91.417 1.00 54.38 163 THR A O 1
ATOM 1303 N N . SER A 1 164 ? -39.560 -24.980 89.985 1.00 43.66 164 SER A N 1
ATOM 1304 C CA . SER A 1 164 ? -40.216 -26.129 89.342 1.00 43.66 164 SER A CA 1
ATOM 1305 C C . SER A 1 164 ? -39.809 -26.233 87.880 1.00 43.66 164 SER A C 1
ATOM 1307 O O . SER A 1 164 ? -39.957 -27.359 87.356 1.00 43.66 164 SER A O 1
#

Secondary structure (DSSP, 8-state):
--HHHHHHHTT--HHHHHHHHHHHHHHHHHHIIIIIHHHHHHHHHHHHHHHHHHHHHHHHHHHHHHHHHHHHHHHHHHHHHHHHHHHHHHHHHHHHHHHHHHHHHHHHHHHHHHHHHHHHHHHHHHHHHHHHHHHHHHHHHHHHHHHHS--HHHHHHHHHHH--

Sequence (164 aa):
MDFAEILSKIGFDWKLALANLINFLIIFYLLKKFAFAPIGRIIRERKDRIDEGLEKANRSEEILNASKKKSDEIIAGAKEEANKIIAKGYEQARQSIEHAALEAMKKQEEILLRAQKGIDRERISMEARVREEMAELVAGGVKKIIKEDITPAVKKSILEKVTS

Foldseek 3Di:
DDPVVVCVVVVNDPVVVVVVVVVVVVVVVCCVVPPVVVVVVVVVVVVVVVVVVVVVVVVVVVVVVVVVVVVVVVVVVVVVVVVVVVVVVVVVVVVVVVVVVVVVVVVVVVVVVVVVVVVVVVVVVVVVVVVVVVVVVVVVVVVVCCVPPDDPVVVVVVVVVVVD

pLDDT: mean 88.41, std 13.27, range [43.66, 98.19]